Protein AF-A0A9X3EQK5-F1 (afdb_monomer)

Radius of gyration: 14.85 Å; Cα contacts (8 Å, |Δi|>4): 65; chains: 1; bounding box: 34×37×31 Å

Solvent-accessible surface area (backbone atoms only — not comparable to full-atom values): 5053 Å² total; per-residue (Å²): 140,88,83,89,72,60,101,78,50,41,77,47,78,44,83,42,69,57,67,93,83,60,53,67,70,58,54,52,52,51,51,53,53,50,52,54,52,48,41,72,77,36,72,54,51,76,44,79,48,78,42,86,32,51,61,70,56,43,53,55,50,44,37,75,76,69,39,86,68,73,77,70,79,77,81,86,84,134

Structure (mmCIF, N/CA/C/O backbone):
data_AF-A0A9X3EQK5-F1
#
_entry.id   AF-A0A9X3EQK5-F1
#
loop_
_atom_site.group_PDB
_atom_site.id
_atom_site.type_symbol
_atom_site.label_atom_id
_atom_site.label_alt_id
_atom_site.label_comp_id
_atom_site.label_asym_id
_atom_site.label_entity_id
_atom_site.label_seq_id
_atom_site.pdbx_PDB_ins_code
_atom_site.Cartn_x
_atom_site.Cartn_y
_atom_site.Cartn_z
_atom_site.occupancy
_atom_site.B_iso_or_equiv
_atom_site.auth_seq_id
_atom_site.auth_comp_id
_atom_site.auth_asym_id
_atom_site.auth_atom_id
_atom_site.pdbx_PDB_model_num
ATOM 1 N N . MET A 1 1 ? 0.361 16.112 0.720 1.00 48.28 1 MET A N 1
ATOM 2 C CA . MET A 1 1 ? -1.072 15.816 0.512 1.00 48.28 1 MET A CA 1
ATOM 3 C C . MET A 1 1 ? -1.744 15.976 1.868 1.00 48.28 1 MET A C 1
ATOM 5 O O . MET A 1 1 ? -1.185 15.472 2.832 1.00 48.28 1 MET A O 1
ATOM 9 N N . THR A 1 2 ? -2.833 16.736 1.979 1.00 44.34 2 THR A N 1
ATOM 10 C CA . THR A 1 2 ? -3.557 16.935 3.249 1.00 44.34 2 THR A CA 1
ATOM 11 C C . THR A 1 2 ? -4.944 16.324 3.118 1.00 44.34 2 THR A C 1
ATOM 13 O O . THR A 1 2 ? -5.666 16.674 2.189 1.00 44.34 2 THR A O 1
ATOM 16 N N . SER A 1 3 ? -5.292 15.404 4.017 1.00 56.78 3 SER A N 1
ATOM 17 C CA . SER A 1 3 ? -6.586 14.718 4.045 1.00 56.78 3 SER A CA 1
ATOM 18 C C . SER A 1 3 ? -7.258 14.943 5.400 1.00 56.78 3 SER A C 1
ATOM 20 O O . SER A 1 3 ? -6.569 14.965 6.420 1.00 56.78 3 SER A O 1
ATOM 22 N N . GLN A 1 4 ? -8.579 15.133 5.411 1.00 57.59 4 GLN A N 1
ATOM 23 C CA . GLN A 1 4 ? -9.396 15.208 6.626 1.00 57.59 4 GLN A CA 1
ATOM 24 C C . GLN A 1 4 ? -10.140 13.879 6.785 1.00 57.59 4 GLN A C 1
ATOM 26 O O . GLN A 1 4 ? -10.809 13.442 5.853 1.00 57.59 4 GLN A O 1
ATOM 31 N N . LEU A 1 5 ? -9.990 13.234 7.942 1.00 59.44 5 LEU A N 1
ATOM 32 C CA . LEU A 1 5 ? -10.547 11.912 8.246 1.00 59.44 5 LEU A CA 1
ATOM 33 C C . LEU A 1 5 ? -11.622 12.031 9.330 1.00 59.44 5 LEU A C 1
ATOM 35 O O . LEU A 1 5 ? -11.513 12.888 10.213 1.00 59.44 5 LEU A O 1
ATOM 39 N N . ALA A 1 6 ? -12.642 11.171 9.273 1.00 66.62 6 ALA A N 1
ATOM 40 C CA . ALA A 1 6 ? -13.549 10.971 10.402 1.00 66.62 6 ALA A CA 1
ATOM 41 C C . ALA A 1 6 ? -12.814 10.265 11.572 1.00 66.62 6 ALA A C 1
ATOM 43 O O . ALA A 1 6 ? -11.763 9.661 11.345 1.00 66.62 6 ALA A O 1
ATOM 44 N N . PRO A 1 7 ? -13.316 10.342 12.822 1.00 67.88 7 PRO A N 1
ATOM 45 C CA . PRO 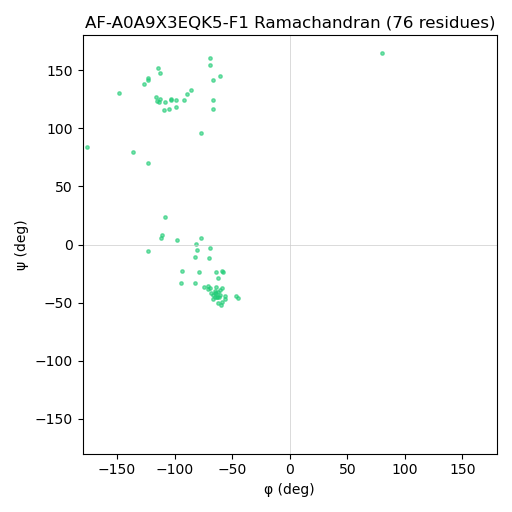A 1 7 ? -12.587 9.913 14.028 1.00 67.88 7 PRO A CA 1
ATOM 46 C C . PRO A 1 7 ? -12.159 8.437 14.051 1.00 67.88 7 PRO A C 1
ATOM 48 O O . PRO A 1 7 ? -11.249 8.068 14.785 1.00 67.88 7 PRO A O 1
ATOM 51 N N . ASP A 1 8 ? -12.840 7.607 13.273 1.00 62.97 8 ASP A N 1
ATOM 52 C CA . ASP A 1 8 ? -12.735 6.153 13.196 1.00 62.97 8 ASP A CA 1
ATOM 53 C C . ASP A 1 8 ? -12.146 5.660 11.863 1.00 62.97 8 ASP A C 1
ATOM 55 O O . ASP A 1 8 ? -12.080 4.458 11.615 1.00 62.97 8 ASP A O 1
ATOM 59 N N . GLN A 1 9 ? -11.701 6.576 11.000 1.00 65.31 9 GLN A N 1
ATOM 60 C CA . GLN A 1 9 ? -11.188 6.258 9.672 1.00 65.31 9 GLN A CA 1
ATOM 61 C C . GLN A 1 9 ? -9.663 6.222 9.648 1.00 65.31 9 GLN A C 1
ATOM 63 O O . GLN A 1 9 ? -8.996 7.237 9.866 1.00 65.31 9 GLN A O 1
ATOM 68 N N . ILE A 1 10 ? -9.102 5.055 9.323 1.00 72.06 10 ILE A N 1
ATOM 69 C CA . ILE A 1 10 ? -7.654 4.886 9.202 1.00 72.06 10 ILE A CA 1
ATOM 70 C C . ILE A 1 10 ? -7.230 5.127 7.750 1.00 72.06 10 ILE A C 1
ATOM 72 O O . ILE A 1 10 ? -7.717 4.487 6.813 1.00 72.06 10 ILE A O 1
ATOM 76 N N . PHE A 1 11 ? -6.296 6.062 7.568 1.00 73.44 11 PHE A N 1
ATOM 77 C CA . PHE A 1 11 ? -5.590 6.277 6.308 1.00 73.44 11 PHE A CA 1
ATOM 78 C C . PHE A 1 11 ? -4.226 5.602 6.366 1.00 73.44 11 PHE A C 1
ATOM 80 O O . PHE A 1 11 ? -3.421 5.901 7.250 1.00 73.44 11 PHE A O 1
ATOM 87 N N . VAL A 1 12 ? -3.956 4.727 5.401 1.00 77.25 12 VAL A N 1
ATOM 88 C CA . VAL A 1 12 ? -2.677 4.025 5.301 1.00 77.25 12 VAL A CA 1
ATOM 89 C C . VAL A 1 12 ? -1.985 4.455 4.014 1.00 77.25 12 VAL A C 1
ATOM 91 O O . VAL A 1 12 ? -2.562 4.390 2.929 1.00 77.25 12 VAL A O 1
ATOM 94 N N . ALA A 1 13 ? -0.737 4.900 4.135 1.00 77.31 13 ALA A N 1
ATOM 95 C CA . ALA A 1 13 ? 0.135 5.155 2.998 1.00 77.31 13 ALA A CA 1
ATOM 96 C C . ALA A 1 13 ? 1.217 4.073 2.958 1.00 77.31 13 ALA A C 1
ATOM 98 O O . ALA A 1 13 ? 1.951 3.903 3.930 1.00 77.31 13 ALA A O 1
ATOM 99 N N . LEU A 1 14 ? 1.307 3.358 1.838 1.00 80.00 14 LEU A N 1
ATOM 100 C CA . LEU A 1 14 ? 2.337 2.356 1.588 1.00 80.00 14 LEU A CA 1
ATOM 101 C C . LEU A 1 14 ? 3.248 2.843 0.464 1.00 80.00 14 LEU A C 1
ATOM 103 O O . LEU A 1 14 ? 2.788 3.160 -0.634 1.00 80.00 14 LEU A O 1
ATOM 107 N N . SER A 1 15 ? 4.546 2.876 0.738 1.00 75.06 15 SER A N 1
ATOM 108 C CA . SER A 1 15 ? 5.562 2.939 -0.309 1.00 75.06 15 SER A CA 1
ATOM 109 C C . SER A 1 15 ? 5.915 1.513 -0.705 1.00 75.06 15 SER A C 1
ATOM 111 O O . SER A 1 15 ? 6.188 0.691 0.169 1.00 75.06 15 SER A O 1
ATOM 113 N N . LEU A 1 16 ? 5.887 1.219 -2.001 1.00 80.44 16 LEU A N 1
ATOM 114 C CA . LEU A 1 16 ? 6.282 -0.077 -2.541 1.00 80.44 16 LEU A CA 1
ATOM 115 C C . LEU A 1 16 ? 7.331 0.128 -3.626 1.00 80.44 16 LEU A C 1
ATOM 117 O O . LEU A 1 16 ? 7.209 1.025 -4.463 1.00 80.44 16 LEU A O 1
ATOM 121 N N . GLU A 1 17 ? 8.333 -0.737 -3.605 1.00 77.25 17 GLU A N 1
ATOM 122 C CA . GLU A 1 17 ? 9.315 -0.871 -4.669 1.00 77.25 17 GLU A CA 1
ATOM 123 C C . GLU A 1 17 ?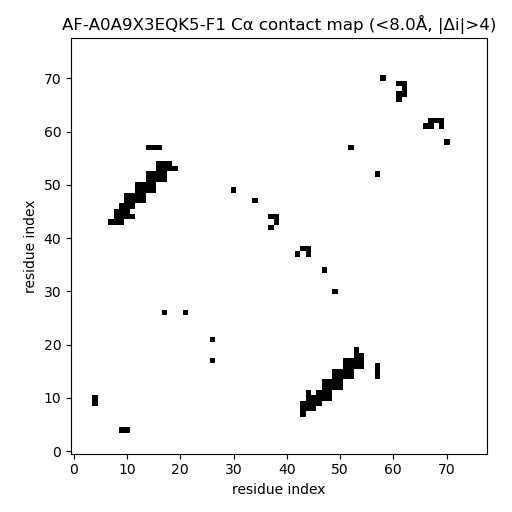 8.782 -1.829 -5.736 1.00 77.25 17 GLU A C 1
ATOM 125 O O . GLU A 1 17 ? 8.280 -2.913 -5.425 1.00 77.25 17 GLU A O 1
ATOM 130 N N . PHE A 1 18 ? 8.898 -1.417 -6.994 1.00 78.06 18 PHE A N 1
ATOM 131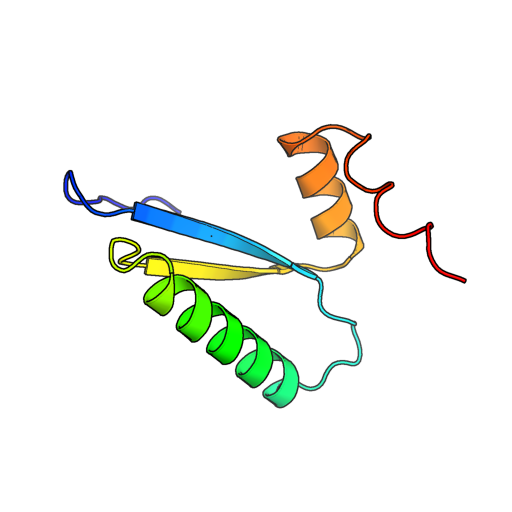 C CA . PHE A 1 18 ? 8.654 -2.262 -8.156 1.00 78.06 18 PHE A CA 1
ATOM 132 C C . PHE A 1 18 ? 9.919 -2.267 -9.012 1.00 78.06 18 PHE A C 1
ATOM 134 O O . PHE A 1 18 ? 10.582 -1.236 -9.123 1.00 78.06 18 PHE A O 1
ATOM 141 N N . GLU A 1 19 ? 10.241 -3.411 -9.614 1.00 80.12 19 GLU A N 1
ATOM 142 C CA . GLU A 1 19 ? 11.351 -3.509 -10.568 1.00 80.12 19 GLU A CA 1
ATOM 143 C C . GLU A 1 19 ? 11.108 -2.586 -11.774 1.00 80.12 19 GLU A C 1
ATOM 145 O O . GLU A 1 19 ? 9.972 -2.424 -12.228 1.00 80.12 19 GLU A O 1
ATOM 150 N N . ASP A 1 20 ? 12.172 -1.993 -12.319 1.00 71.75 20 ASP A N 1
ATOM 151 C CA . ASP A 1 20 ? 12.072 -1.000 -13.402 1.00 71.75 20 ASP A CA 1
ATOM 152 C C . ASP A 1 20 ? 11.491 -1.583 -14.707 1.00 71.75 20 ASP A C 1
ATOM 154 O O . ASP A 1 20 ? 10.949 -0.854 -15.541 1.00 71.75 20 ASP A O 1
ATOM 158 N N . ASP A 1 21 ? 11.597 -2.898 -14.901 1.00 81.50 21 ASP A N 1
ATOM 159 C CA . ASP A 1 21 ? 11.107 -3.628 -16.071 1.00 81.50 21 ASP A CA 1
ATOM 160 C C . ASP A 1 21 ? 9.733 -4.284 -15.851 1.00 81.50 21 ASP A C 1
ATOM 162 O O . ASP A 1 21 ? 9.198 -4.946 -16.755 1.00 81.50 21 ASP A O 1
ATOM 166 N N . LEU A 1 22 ? 9.109 -4.066 -14.686 1.00 80.81 22 LEU A N 1
ATOM 167 C CA . LEU A 1 22 ? 7.769 -4.570 -14.427 1.00 80.81 22 LEU A CA 1
ATOM 168 C C . LEU A 1 22 ? 6.762 -3.871 -15.343 1.00 80.81 22 LEU A C 1
ATOM 170 O O . LEU A 1 22 ? 6.598 -2.649 -15.360 1.00 80.81 22 LEU A O 1
ATOM 174 N N . ARG A 1 23 ? 6.015 -4.672 -16.101 1.00 85.44 23 ARG A N 1
ATOM 175 C CA . ARG A 1 23 ? 4.949 -4.140 -16.951 1.00 85.44 23 ARG A CA 1
ATOM 176 C C . ARG A 1 23 ? 3.829 -3.569 -16.084 1.00 85.44 23 ARG A C 1
ATOM 178 O O . ARG A 1 23 ? 3.411 -4.208 -15.121 1.00 85.44 23 ARG A O 1
ATOM 185 N N . VAL A 1 24 ? 3.256 -2.450 -16.526 1.00 83.38 24 VAL A N 1
ATOM 186 C CA . VAL A 1 24 ? 2.137 -1.759 -15.857 1.00 83.38 24 VAL A CA 1
ATOM 187 C C . VAL A 1 24 ? 1.015 -2.703 -15.386 1.00 83.38 24 VAL A C 1
ATOM 189 O O . VAL A 1 24 ? 0.662 -2.618 -14.214 1.00 83.38 24 VAL A O 1
ATOM 192 N N . PRO A 1 25 ? 0.522 -3.676 -16.185 1.00 85.94 25 PRO A N 1
ATOM 193 C CA . PRO A 1 25 ? -0.549 -4.566 -15.721 1.00 85.94 25 PRO A CA 1
ATOM 194 C C . PRO A 1 25 ? -0.159 -5.432 -14.516 1.00 85.94 25 PRO A C 1
ATOM 196 O O . PRO A 1 25 ? -1.004 -5.799 -13.712 1.00 85.94 25 PRO A O 1
ATOM 199 N N . VAL A 1 26 ? 1.126 -5.770 -14.378 1.00 83.94 26 VAL A N 1
ATOM 200 C CA . VAL A 1 26 ? 1.620 -6.570 -13.247 1.00 83.94 26 VAL A CA 1
ATOM 201 C C . VAL A 1 26 ? 1.661 -5.723 -11.974 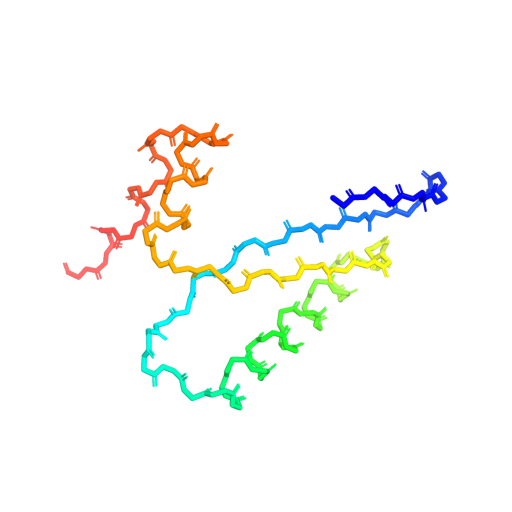1.00 83.94 26 VAL A C 1
ATOM 203 O O . VAL A 1 26 ? 1.341 -6.215 -10.894 1.00 83.94 26 VAL A O 1
ATOM 206 N N . VAL A 1 27 ? 2.008 -4.439 -12.102 1.00 85.00 27 VAL A N 1
ATOM 207 C CA . VAL A 1 27 ? 1.957 -3.473 -10.996 1.00 85.00 27 VAL A CA 1
ATOM 208 C C . VAL A 1 27 ? 0.514 -3.287 -10.523 1.00 85.00 27 VAL A C 1
ATOM 210 O O . VAL A 1 27 ? 0.259 -3.334 -9.323 1.00 85.00 27 VAL A O 1
ATOM 213 N N . GLU A 1 28 ? -0.434 -3.136 -11.450 1.00 85.06 28 GLU A N 1
ATOM 214 C CA . GLU A 1 28 ? -1.862 -2.989 -11.137 1.00 85.06 28 GLU A CA 1
ATOM 215 C C . GLU A 1 28 ? -2.423 -4.216 -10.400 1.00 85.06 28 GLU A C 1
ATOM 217 O O . GLU A 1 28 ? -3.069 -4.061 -9.363 1.00 85.06 28 GLU A O 1
ATOM 222 N N . ASP A 1 29 ? -2.108 -5.430 -10.864 1.00 87.44 29 ASP A N 1
ATOM 223 C CA . ASP A 1 29 ? -2.521 -6.678 -10.203 1.00 87.44 29 ASP A CA 1
ATOM 224 C C . ASP A 1 29 ? -1.937 -6.806 -8.786 1.00 87.44 29 ASP A C 1
ATOM 226 O O . ASP A 1 29 ? -2.625 -7.223 -7.843 1.00 87.44 29 ASP A O 1
ATOM 230 N N . ALA A 1 30 ? -0.667 -6.430 -8.608 1.00 87.50 30 ALA A N 1
ATOM 231 C CA . ALA A 1 30 ? -0.017 -6.441 -7.302 1.00 87.50 30 ALA A CA 1
ATOM 232 C C . ALA A 1 30 ? -0.674 -5.437 -6.341 1.00 87.50 30 ALA A C 1
ATOM 234 O O . ALA A 1 30 ? -0.990 -5.790 -5.202 1.00 87.50 30 ALA A O 1
ATOM 235 N N . VAL A 1 31 ? -0.940 -4.215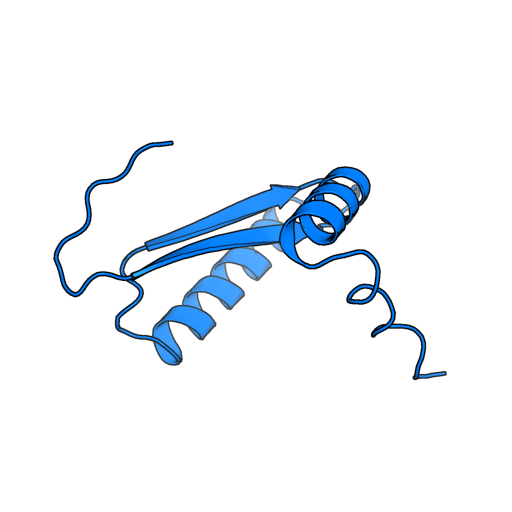 -6.811 1.00 86.38 31 VAL A N 1
ATOM 236 C CA . VAL A 1 31 ? -1.648 -3.167 -6.059 1.00 86.38 31 VAL A CA 1
ATOM 237 C C . VAL A 1 31 ? -3.041 -3.643 -5.645 1.00 86.38 31 VAL A C 1
ATOM 239 O O . VAL A 1 31 ? -3.368 -3.596 -4.458 1.00 86.38 31 VAL A O 1
ATOM 242 N N . ALA A 1 32 ? -3.826 -4.189 -6.577 1.00 86.56 32 ALA A N 1
ATOM 243 C CA . ALA A 1 32 ? -5.169 -4.700 -6.302 1.00 86.56 32 ALA A CA 1
ATOM 244 C C . ALA A 1 32 ? -5.154 -5.842 -5.271 1.00 86.56 32 ALA A C 1
ATOM 246 O O . ALA A 1 32 ? -5.997 -5.906 -4.372 1.00 86.56 32 ALA A O 1
ATOM 247 N N . THR A 1 33 ? -4.157 -6.727 -5.351 1.00 89.94 33 THR A N 1
ATOM 248 C CA . THR A 1 33 ? -3.980 -7.822 -4.388 1.00 89.94 33 THR A CA 1
ATOM 249 C C . THR A 1 33 ? -3.676 -7.299 -2.984 1.00 89.94 33 THR A C 1
ATOM 251 O O . THR A 1 33 ? -4.204 -7.823 -1.998 1.00 89.94 33 THR A O 1
ATOM 254 N N . ILE A 1 34 ? -2.829 -6.273 -2.871 1.00 88.81 34 ILE A N 1
ATOM 255 C CA . ILE A 1 34 ? -2.485 -5.650 -1.587 1.00 88.81 34 ILE A CA 1
ATOM 256 C C . ILE A 1 34 ? -3.709 -4.956 -0.994 1.00 88.81 34 ILE A C 1
ATOM 258 O O . ILE A 1 34 ? -4.027 -5.188 0.171 1.00 88.81 34 ILE A O 1
ATOM 262 N N . GLU A 1 35 ? -4.443 -4.182 -1.793 1.00 87.19 35 GLU A N 1
ATOM 263 C CA . GLU A 1 35 ? -5.684 -3.537 -1.358 1.00 87.19 35 GLU A CA 1
ATOM 264 C C . GLU A 1 35 ? -6.704 -4.547 -0.826 1.00 87.19 35 GLU A C 1
ATOM 266 O O . GLU A 1 35 ? -7.255 -4.354 0.261 1.00 87.19 35 GLU A O 1
ATOM 271 N N . ALA A 1 36 ? -6.927 -5.649 -1.548 1.00 87.38 36 ALA A N 1
ATOM 272 C CA . ALA A 1 36 ? -7.863 -6.689 -1.134 1.00 87.38 36 ALA A CA 1
ATOM 273 C C . ALA A 1 36 ? -7.465 -7.318 0.211 1.00 87.38 36 ALA A C 1
ATOM 275 O O . ALA A 1 36 ? -8.308 -7.494 1.092 1.00 87.38 36 ALA A O 1
ATOM 276 N N . LYS A 1 37 ? -6.173 -7.614 0.399 1.00 89.88 37 LYS A N 1
ATOM 277 C CA . LYS A 1 37 ? -5.656 -8.187 1.651 1.00 89.88 37 LYS A CA 1
ATOM 278 C C . LYS A 1 37 ? -5.754 -7.211 2.820 1.00 89.88 37 LYS A C 1
ATOM 280 O O . LYS A 1 37 ? -6.175 -7.615 3.900 1.00 89.88 37 LYS A O 1
ATOM 285 N N . VAL A 1 38 ? -5.405 -5.940 2.610 1.00 87.00 38 VAL A N 1
ATOM 286 C CA . VAL A 1 38 ? -5.491 -4.905 3.651 1.00 87.00 38 VAL A CA 1
ATOM 287 C C . VAL A 1 38 ? -6.938 -4.706 4.082 1.00 87.00 38 VAL A C 1
ATOM 289 O O . VAL A 1 38 ? -7.208 -4.710 5.275 1.00 87.00 38 VAL A O 1
ATOM 292 N N . ARG A 1 39 ? -7.883 -4.622 3.139 1.00 84.25 39 ARG A N 1
ATOM 293 C CA . ARG A 1 39 ? -9.312 -4.489 3.467 1.00 84.25 39 ARG A CA 1
ATOM 294 C C . ARG A 1 39 ? -9.871 -5.706 4.200 1.00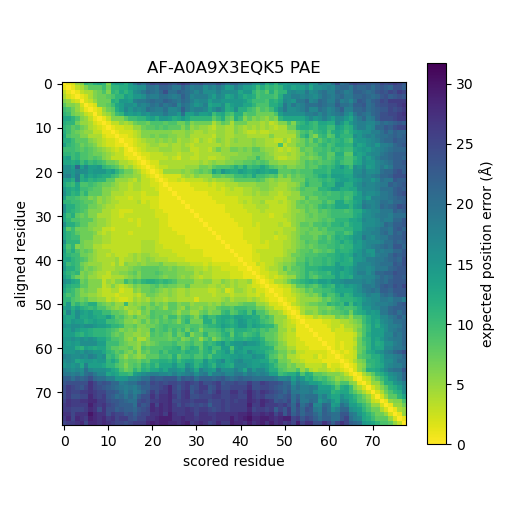 84.25 39 ARG A C 1
ATOM 296 O O . ARG A 1 39 ? -10.718 -5.545 5.070 1.00 84.25 39 ARG A O 1
ATOM 303 N N . ALA A 1 40 ? -9.413 -6.909 3.855 1.00 87.31 40 ALA A N 1
ATOM 304 C CA . ALA A 1 40 ? -9.835 -8.132 4.533 1.00 87.31 40 ALA A CA 1
ATOM 305 C C . ALA A 1 40 ? -9.298 -8.222 5.972 1.00 87.31 40 ALA A C 1
ATOM 307 O O . ALA A 1 40 ? -10.006 -8.701 6.854 1.00 87.31 40 ALA A O 1
ATOM 308 N N . ALA A 1 41 ? -8.062 -7.770 6.206 1.00 87.81 41 ALA A N 1
ATOM 309 C CA . ALA A 1 41 ? -7.429 -7.791 7.525 1.00 87.81 41 ALA A CA 1
ATOM 310 C C . ALA A 1 41 ? -7.844 -6.607 8.418 1.00 87.81 41 ALA A C 1
ATOM 312 O O . ALA A 1 41 ? -7.946 -6.773 9.630 1.00 87.81 41 ALA A O 1
ATOM 313 N N . HIS A 1 42 ? -8.092 -5.440 7.817 1.00 83.44 42 HIS A N 1
ATOM 314 C CA . HIS A 1 42 ? -8.384 -4.175 8.493 1.00 83.44 42 HIS A CA 1
ATOM 315 C C . HIS A 1 42 ? -9.556 -3.447 7.811 1.00 83.44 42 HIS A C 1
ATOM 317 O O . HIS A 1 42 ? -9.342 -2.528 7.010 1.00 83.44 42 HIS A O 1
ATOM 323 N N . PRO A 1 43 ? -10.810 -3.845 8.092 1.00 81.56 43 PRO A N 1
ATOM 324 C CA . PRO A 1 43 ? -12.000 -3.213 7.518 1.00 81.56 43 PRO A CA 1
ATOM 325 C C . PRO A 1 43 ? -12.114 -1.706 7.810 1.00 81.56 43 PRO A C 1
ATOM 327 O O . PRO A 1 43 ? -12.752 -0.977 7.053 1.00 81.56 43 PRO A O 1
ATOM 330 N N . GLU A 1 44 ? -11.481 -1.233 8.884 1.00 79.69 44 GLU A N 1
ATOM 331 C CA . GLU A 1 44 ? -11.383 0.171 9.293 1.00 79.69 44 GLU A CA 1
ATOM 332 C C . GLU A 1 44 ? -10.493 1.037 8.376 1.00 79.69 44 GLU A C 1
ATOM 334 O O . GLU A 1 44 ? -10.514 2.270 8.460 1.00 79.69 44 GLU A O 1
ATOM 339 N N . VAL A 1 45 ? -9.724 0.421 7.468 1.00 79.69 45 VAL A N 1
ATOM 340 C CA . VAL A 1 45 ? -8.929 1.140 6.465 1.00 79.69 45 VAL A CA 1
ATOM 341 C C . VAL A 1 45 ? -9.845 1.630 5.347 1.00 79.69 45 VAL A C 1
ATOM 343 O O . VAL A 1 45 ? -10.159 0.930 4.380 1.00 79.69 45 VAL A O 1
ATOM 346 N N . THR A 1 46 ? -10.263 2.887 5.455 1.00 75.44 46 THR A N 1
ATOM 347 C CA . THR A 1 46 ? -11.153 3.522 4.476 1.00 75.44 46 THR A CA 1
ATOM 348 C C . THR A 1 46 ? -10.441 3.978 3.209 1.00 75.44 46 THR A C 1
ATOM 350 O O . THR A 1 46 ? -11.072 4.073 2.156 1.00 75.44 46 THR A O 1
ATOM 353 N N . ALA A 1 47 ? -9.130 4.211 3.273 1.00 75.38 47 ALA A N 1
ATOM 354 C CA . ALA A 1 47 ? -8.325 4.568 2.112 1.00 75.38 47 ALA A CA 1
ATOM 355 C C . ALA A 1 47 ? -6.892 4.036 2.246 1.00 75.38 47 ALA A C 1
ATOM 357 O O . ALA A 1 47 ? -6.232 4.250 3.266 1.00 75.38 47 ALA A O 1
ATOM 358 N N . LEU A 1 48 ? -6.424 3.371 1.186 1.00 78.12 48 LEU A N 1
ATOM 359 C CA . LEU A 1 48 ? -5.049 2.917 1.022 1.00 78.12 48 LEU A CA 1
ATOM 360 C C . LEU A 1 48 ? -4.431 3.696 -0.136 1.00 78.12 48 LEU A C 1
ATOM 362 O O . LEU A 1 48 ? -4.963 3.682 -1.242 1.00 78.12 48 LEU A O 1
ATOM 366 N N . PHE A 1 49 ? -3.331 4.396 0.118 1.00 79.12 49 PHE A N 1
ATOM 367 C CA . PHE A 1 49 ? -2.579 5.081 -0.925 1.00 79.12 49 PHE A CA 1
ATOM 368 C C . PHE A 1 49 ? -1.259 4.361 -1.147 1.00 79.12 49 PHE A C 1
ATOM 370 O O . PHE A 1 49 ? -0.417 4.321 -0.250 1.00 79.12 49 PHE A O 1
ATOM 377 N N . ILE A 1 50 ? -1.083 3.803 -2.341 1.00 79.00 50 ILE A N 1
ATOM 378 C CA . ILE A 1 50 ? 0.144 3.113 -2.725 1.00 79.00 50 ILE A CA 1
ATOM 379 C C . ILE A 1 50 ? 0.952 4.020 -3.644 1.00 79.00 50 ILE A C 1
ATOM 381 O O . ILE A 1 50 ? 0.456 4.478 -4.674 1.00 79.00 50 ILE A O 1
ATOM 385 N N . LYS A 1 51 ? 2.206 4.280 -3.271 1.00 75.12 51 LYS A N 1
ATOM 386 C CA . LYS A 1 51 ? 3.156 4.993 -4.125 1.00 75.12 51 LYS A CA 1
ATOM 387 C C . LYS A 1 51 ? 4.146 3.996 -4.711 1.00 75.12 51 LYS A C 1
ATOM 389 O O . LYS A 1 51 ? 4.900 3.409 -3.933 1.00 75.12 51 LYS A O 1
ATOM 394 N N . PRO A 1 52 ? 4.179 3.826 -6.043 1.00 68.19 52 PRO A N 1
ATOM 395 C CA . PRO A 1 52 ? 5.322 3.197 -6.674 1.00 68.19 52 PRO A CA 1
ATOM 396 C C . PRO A 1 52 ? 6.524 4.130 -6.502 1.00 68.19 52 PRO A C 1
ATOM 398 O O . PRO A 1 52 ? 6.508 5.278 -6.956 1.00 68.19 52 PRO A O 1
ATOM 401 N N . GLU A 1 53 ? 7.537 3.658 -5.787 1.00 68.31 53 GLU A N 1
ATOM 402 C CA . GLU A 1 53 ? 8.816 4.341 -5.625 1.00 68.31 53 GLU A CA 1
ATOM 403 C C . GLU A 1 53 ? 9.919 3.523 -6.293 1.00 68.31 53 GLU A C 1
ATOM 405 O O . GLU A 1 53 ? 9.832 2.302 -6.409 1.00 68.31 53 GLU A O 1
ATOM 410 N N . THR A 1 54 ? 10.968 4.208 -6.748 1.00 71.62 54 THR A N 1
ATOM 411 C CA . THR A 1 54 ? 12.165 3.516 -7.224 1.00 71.62 54 THR A CA 1
ATOM 412 C C . THR A 1 54 ? 12.881 2.854 -6.043 1.00 71.62 54 THR A C 1
ATOM 414 O O . THR A 1 54 ? 12.807 3.386 -4.927 1.00 71.62 54 THR A O 1
ATOM 417 N N . PRO A 1 55 ? 13.657 1.780 -6.272 1.00 69.88 55 PRO A N 1
ATOM 418 C CA . PRO A 1 55 ? 14.443 1.103 -5.231 1.00 69.88 55 PRO A CA 1
ATOM 419 C C . PRO A 1 55 ? 15.237 2.069 -4.346 1.00 69.88 55 PRO A C 1
ATOM 421 O O . PRO A 1 55 ? 15.215 2.031 -3.115 1.00 69.88 55 PRO A O 1
ATOM 424 N N . LYS A 1 56 ? 15.885 3.041 -4.996 1.00 74.31 56 LYS A N 1
ATOM 425 C CA . LYS A 1 56 ? 16.679 4.073 -4.332 1.00 74.31 56 LYS A CA 1
ATOM 426 C C . LYS A 1 56 ? 15.831 4.996 -3.452 1.00 74.31 56 LYS A C 1
ATOM 428 O O . LYS A 1 56 ? 16.278 5.370 -2.370 1.00 74.31 56 LYS A O 1
ATOM 433 N N . ALA A 1 57 ? 14.649 5.402 -3.915 1.00 73.81 57 ALA A N 1
ATOM 434 C CA . ALA A 1 57 ? 13.758 6.269 -3.147 1.00 73.81 57 ALA A CA 1
ATOM 435 C C . ALA A 1 57 ? 13.144 5.523 -1.952 1.00 73.81 57 ALA A C 1
ATOM 437 O O . ALA A 1 57 ? 13.071 6.093 -0.862 1.00 73.81 57 ALA A O 1
ATOM 438 N N . PHE A 1 58 ? 12.799 4.244 -2.130 1.00 73.75 58 PHE A N 1
ATOM 439 C CA . PHE A 1 58 ? 12.297 3.387 -1.060 1.00 73.75 58 PHE A CA 1
ATOM 440 C C . PHE A 1 58 ? 13.336 3.202 0.051 1.00 73.75 58 PHE A C 1
ATOM 442 O O . PHE A 1 58 ? 13.038 3.487 1.210 1.00 73.75 58 PHE A O 1
ATOM 449 N N . ALA A 1 59 ? 14.577 2.838 -0.294 1.00 72.25 59 ALA A N 1
ATOM 450 C CA . ALA A 1 59 ? 15.667 2.700 0.675 1.00 72.25 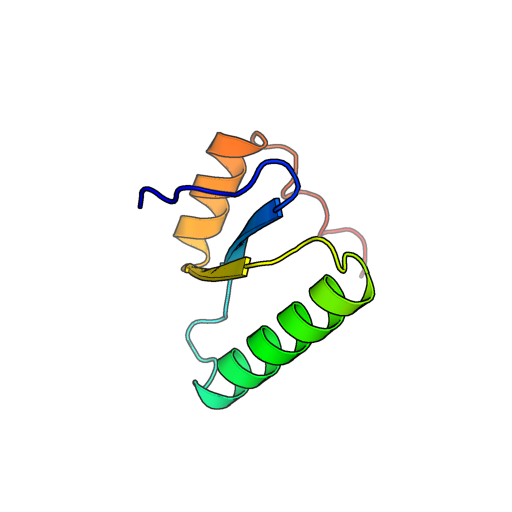59 ALA A CA 1
ATOM 451 C C . ALA A 1 59 ? 15.900 3.998 1.477 1.00 72.25 59 ALA A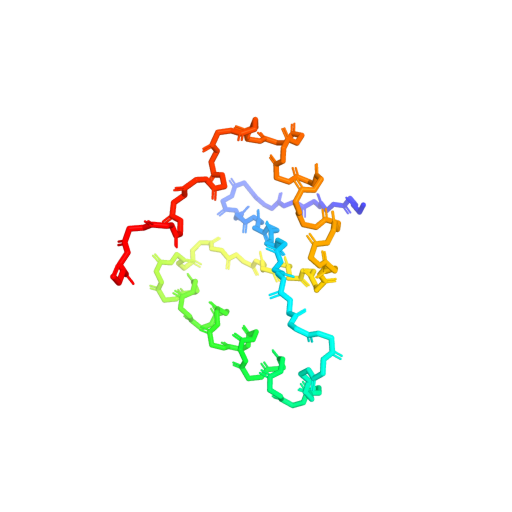 C 1
ATOM 453 O O . ALA A 1 59 ? 15.985 3.979 2.701 1.00 72.25 59 ALA A O 1
ATOM 454 N N . GLN A 1 60 ? 15.898 5.155 0.804 1.00 77.00 60 GLN A N 1
ATOM 455 C CA . GLN A 1 60 ? 16.046 6.459 1.463 1.00 77.00 60 GLN A CA 1
ATOM 456 C C . GLN A 1 60 ? 14.876 6.807 2.395 1.00 77.00 60 GLN A C 1
ATOM 458 O O . GLN A 1 60 ? 15.081 7.390 3.464 1.00 77.00 60 GLN A O 1
ATOM 463 N N . ALA A 1 61 ? 13.640 6.500 1.991 1.00 73.50 61 ALA A N 1
ATOM 464 C CA . ALA A 1 61 ? 12.460 6.725 2.818 1.00 73.50 61 ALA A CA 1
ATOM 465 C C . ALA A 1 61 ? 12.454 5.795 4.037 1.00 73.50 61 ALA A C 1
ATOM 467 O O . ALA A 1 61 ? 12.171 6.251 5.145 1.00 73.50 61 ALA A O 1
ATOM 468 N N . HIS A 1 62 ? 12.816 4.530 3.830 1.00 71.94 62 HIS A N 1
ATOM 469 C CA . HIS A 1 62 ? 12.949 3.524 4.868 1.00 71.94 62 HIS A CA 1
ATOM 470 C C . HIS A 1 62 ? 13.986 3.935 5.920 1.00 71.94 62 HIS A C 1
ATOM 472 O O . HIS A 1 62 ? 13.643 4.029 7.095 1.00 71.94 62 HIS A O 1
ATOM 478 N N . ASP A 1 63 ? 15.204 4.298 5.511 1.00 71.94 63 ASP A N 1
ATOM 479 C CA . ASP A 1 63 ? 16.262 4.727 6.436 1.00 71.94 63 ASP A CA 1
ATOM 480 C C . ASP A 1 63 ? 15.847 5.950 7.262 1.00 71.94 63 ASP A C 1
ATOM 482 O O . ASP A 1 63 ? 16.148 6.046 8.453 1.00 71.94 63 ASP A O 1
ATOM 486 N N . ARG A 1 64 ? 15.112 6.887 6.649 1.00 73.19 64 ARG A N 1
ATOM 487 C CA . ARG A 1 64 ? 14.625 8.094 7.329 1.00 73.19 64 ARG A CA 1
ATOM 488 C C . ARG A 1 64 ? 13.522 7.807 8.346 1.00 73.19 64 ARG A C 1
ATOM 490 O O . ARG A 1 64 ? 13.426 8.525 9.339 1.00 73.19 64 ARG A O 1
ATOM 497 N N . LEU A 1 65 ? 12.651 6.841 8.063 1.00 70.62 65 LEU A N 1
ATOM 498 C CA . LEU A 1 65 ? 11.457 6.566 8.866 1.00 70.62 65 LEU A CA 1
ATOM 499 C C . LEU A 1 65 ? 11.683 5.468 9.913 1.00 70.62 65 LEU A C 1
ATOM 501 O O . LEU A 1 65 ? 11.101 5.543 10.992 1.00 70.62 65 LEU A O 1
ATOM 505 N N . PHE A 1 66 ? 12.528 4.481 9.612 1.00 67.81 66 PHE A N 1
ATOM 506 C CA . PHE A 1 66 ? 12.726 3.272 10.418 1.00 67.81 66 PHE A CA 1
ATOM 507 C C . PHE A 1 66 ? 14.182 3.050 10.857 1.00 67.81 66 PHE A C 1
ATOM 509 O O . PHE A 1 66 ? 14.442 2.166 11.671 1.00 67.81 66 PHE A O 1
ATOM 516 N N . GLY A 1 67 ? 15.126 3.872 10.386 1.00 57.38 67 GLY A N 1
ATOM 517 C CA . GLY A 1 67 ? 16.553 3.719 10.671 1.00 57.38 67 GLY A CA 1
ATOM 518 C C . GLY A 1 67 ? 17.233 2.652 9.795 1.00 57.38 67 GLY A C 1
ATOM 519 O O . GLY A 1 67 ? 16.561 1.829 9.175 1.00 57.38 67 GLY A O 1
ATOM 520 N N . PRO A 1 68 ? 18.577 2.643 9.736 1.00 59.31 68 PRO A N 1
ATOM 521 C CA . PRO A 1 68 ? 19.355 1.850 8.771 1.00 59.31 68 PRO A CA 1
ATOM 522 C C . PRO A 1 68 ? 19.321 0.323 8.989 1.00 59.31 68 PRO A C 1
ATOM 524 O O . PRO A 1 68 ? 19.918 -0.420 8.217 1.00 59.31 68 PRO A O 1
ATOM 527 N N . GLU A 1 69 ? 18.659 -0.175 10.038 1.00 53.88 69 GLU A N 1
ATOM 528 C CA . GLU A 1 69 ? 18.761 -1.579 10.466 1.00 53.88 69 GLU A CA 1
ATOM 529 C C . GLU A 1 69 ? 17.676 -2.496 9.868 1.00 53.88 69 GLU A C 1
ATOM 531 O O . GLU A 1 69 ? 17.878 -3.702 9.737 1.00 53.88 69 GLU A O 1
ATOM 536 N N . ALA A 1 70 ? 16.537 -1.949 9.434 1.00 54.41 70 ALA A N 1
ATOM 537 C CA . ALA A 1 70 ? 15.393 -2.765 9.009 1.00 54.41 70 ALA A CA 1
ATOM 538 C C . ALA A 1 70 ? 15.484 -3.324 7.565 1.00 54.41 70 ALA A C 1
ATOM 540 O O . ALA A 1 70 ? 14.678 -4.173 7.186 1.00 54.41 70 ALA A O 1
ATOM 541 N N . ALA A 1 71 ? 16.514 -2.959 6.787 1.00 53.22 71 ALA A N 1
ATOM 542 C CA . ALA A 1 71 ? 16.775 -3.537 5.460 1.00 53.22 71 ALA A CA 1
ATOM 543 C C . ALA A 1 71 ? 17.527 -4.890 5.500 1.00 53.22 71 ALA A C 1
ATOM 545 O O . ALA A 1 71 ? 17.588 -5.591 4.492 1.00 53.22 71 ALA A O 1
ATOM 546 N N . SER A 1 72 ? 18.052 -5.304 6.662 1.00 53.09 72 SER A N 1
ATOM 547 C CA . SER A 1 72 ? 18.868 -6.527 6.815 1.00 53.09 72 SER A CA 1
ATOM 548 C C . SER A 1 72 ? 18.053 -7.842 6.839 1.00 53.09 72 SER A C 1
ATOM 550 O O . SER A 1 72 ? 18.582 -8.930 7.048 1.00 53.09 72 SER A O 1
ATOM 552 N N . GLY A 1 73 ? 16.737 -7.779 6.614 1.00 50.69 73 GLY A N 1
ATOM 553 C CA . GLY A 1 73 ? 15.834 -8.934 6.700 1.00 50.69 73 GLY A CA 1
ATOM 554 C C . GLY A 1 73 ? 15.777 -9.859 5.473 1.00 50.69 73 GLY A C 1
ATOM 555 O O . GLY A 1 73 ? 15.002 -10.813 5.501 1.00 50.69 73 GLY A O 1
ATOM 556 N N . ARG A 1 74 ? 16.538 -9.606 4.392 1.00 51.41 74 ARG A N 1
ATOM 557 C CA . ARG A 1 74 ? 16.485 -10.404 3.140 1.00 51.41 74 ARG A CA 1
ATOM 558 C C . ARG A 1 74 ? 17.722 -11.261 2.825 1.00 51.41 74 ARG A C 1
ATOM 560 O O . ARG A 1 74 ? 17.735 -11.884 1.770 1.00 51.41 74 ARG A O 1
ATOM 567 N N . GLU A 1 75 ? 18.696 -11.389 3.730 1.00 45.50 75 GLU A N 1
ATOM 568 C CA . GLU A 1 75 ? 19.899 -12.230 3.518 1.00 45.50 75 GLU A CA 1
ATOM 569 C C . GLU A 1 75 ? 19.954 -13.528 4.352 1.00 45.50 75 GLU A C 1
ATOM 571 O O . GLU A 1 75 ? 21.015 -14.111 4.551 1.00 45.50 75 GLU A O 1
ATOM 576 N N . LEU A 1 76 ? 18.814 -14.059 4.803 1.00 46.03 76 LEU A N 1
ATOM 577 C CA . LEU A 1 76 ? 18.756 -15.396 5.412 1.00 46.03 76 LEU A CA 1
ATOM 578 C C . LEU A 1 76 ? 17.764 -16.292 4.671 1.00 46.03 76 LEU A C 1
ATOM 580 O O . LEU A 1 76 ? 16.702 -16.598 5.201 1.00 46.03 76 LEU A O 1
ATOM 584 N N . GLN A 1 77 ? 18.119 -16.689 3.444 1.00 43.88 77 GLN A N 1
ATOM 585 C CA . GLN A 1 77 ? 17.731 -17.962 2.815 1.00 43.88 77 GLN A CA 1
ATOM 586 C C . GLN A 1 77 ? 18.402 -18.110 1.435 1.00 43.88 77 GLN A C 1
ATOM 588 O O . GLN A 1 77 ? 17.798 -17.811 0.409 1.00 43.88 77 GLN A O 1
ATOM 593 N N . SER A 1 78 ? 19.649 -18.590 1.414 1.00 38.84 78 SER A N 1
ATOM 594 C CA . SER A 1 78 ? 20.111 -19.641 0.492 1.00 38.84 78 SER A CA 1
ATOM 595 C C . SER A 1 78 ? 21.487 -20.154 0.892 1.00 38.84 78 SER A C 1
ATOM 597 O O . SER A 1 78 ? 22.277 -19.367 1.450 1.00 38.84 78 SER A O 1
#

Foldseek 3Di:
DDDDDDPQADEEEDEDEDDPPDDPVNVVVVVVVVVVVCCVVCVSHPYYHYDHDHPVVVQVVCCVPPNNPVVPPP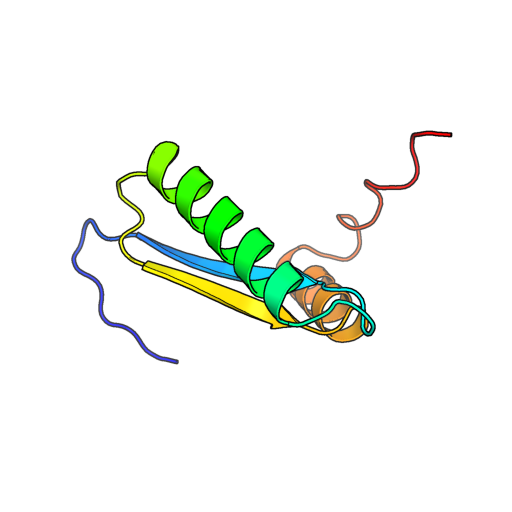PPDD

Secondary structure (DSSP, 8-state):
------TTPEEEEEEEE--TT--HHHHHHHHHHHHHHHHHH-TTEEEEEEEEE-HHHHHHHHHHHH-TTGGGGGSS--

Sequence (78 aa):
MTSQLAPDQIFVALSLEFEDDLRVPVVEDAVATIEAKVRAAHPEVTALFIKPETPKAFAQAHDRLFGPEAASGRELQS

Mean predicted aligned error: 10.93 Å

Nearest PDB structures (foldseek):
  6han-assembly2_B  TM=8.252E-01  e=2.454E-01  Magnetospirillum gryphiswaldense
  6han-assembly1_A  TM=7.832E-01  e=2.633E-01  Magnetospirillum gryphiswaldense
  6gp6-assembly1_A  TM=8.363E-01  e=2.633E-01  Magnetospirillum gryphiswaldense MSR-1
  6lcm-assembly1_C-2  TM=3.775E-01  e=5.840E+00  Zea mays

pLDDT: mean 72.47, std 13.0, range [38.84, 89.94]

Organism: NCBI:txid889268